Protein AF-A0A7X3ZMW8-F1 (afdb_monomer)

Foldseek 3Di:
DAWAKKWKDQFALDNTDIDHGPDPPDPDDDDDDDPPNCPVSVVQLVVCVLCVQVVHHLPCQQNTGNDPPDGMDIDIDGPDDDDDNPPDDDDADQPDDPDADDDPVVLVVLLVDDDPPVPDDQDSGSPDHRCVVNNVVSVVVSVVVVVVVD

pLDDT: mean 80.03, std 13.07, range [55.09, 97.75]

Secondary structure (DSSP, 8-state):
--EEEEEEEEETTEEEEEE----TT-S-------TTSSHHHHHHHHHHHHHHHTT---S-STTTBSSTTSPPEEEEEESSS---TTS----------S-----HHHHHHHHHH---TTTS-S-SSTTS--THHHHHHHHHHHHHHHHHH-

Sequence (150 aa):
MKIASIHLQNFKRFTDLKIQNIPEAAKLVVLLGPNGCGKSSLFDAFHYESSAYTGGKPKNPDYYEKVPGVTPHCEITFHDGMLSKKSFCLRTAYRNQPSIEINSDGLQQITQQMKPVTAERRFNSMIENDTAALRNFQRLLSNVYQELIE

Radius of gyration: 19.3 Å; Cα contacts (8 Å, |Δi|>4): 180; chains: 1; bounding box: 57×33×39 Å

Nearest PDB structures (foldseek):
  8eea-assembly1_E  TM=7.829E-01  e=1.590E-01  Escherichia coli
  8ee4-assembly1_E  TM=5.692E-01  e=2.173E-01  Escherichia coli
  7qcd-assembly1_A  TM=5.724E-01  e=3.364E-01  Saccharomyces cerevisiae S288C
  8sux-assembly1_E  TM=5.548E-01  e=2.789E-01  Escherichia coli
  5h67-assembly1_A  TM=3.248E-01  e=3.782E-02  Bacillus subtilis subsp. subtilis str. 168

Solvent-accessible surface area (backbone atoms only — not comparable to full-atom values): 9498 Å² total; per-residue (Å²): 118,47,65,27,35,38,41,32,29,30,33,43,77,33,65,74,42,79,47,68,82,44,56,91,85,62,88,77,86,85,91,82,77,65,91,87,76,32,72,68,51,56,55,48,49,57,52,51,54,45,35,51,73,68,74,40,72,66,93,56,62,72,76,40,26,48,50,85,97,45,84,54,43,76,47,77,44,47,78,42,76,74,92,46,83,80,72,66,89,84,76,52,67,83,50,61,72,89,74,84,87,85,48,75,71,53,47,59,53,47,66,77,66,69,67,58,82,90,77,54,76,80,67,93,53,74,84,50,57,42,52,51,63,59,53,52,48,55,50,53,51,38,52,53,52,50,69,74,75,108

Structure (mmCIF, N/CA/C/O backbone):
data_AF-A0A7X3ZMW8-F1
#
_entry.id   AF-A0A7X3ZMW8-F1
#
loop_
_atom_site.group_PDB
_atom_site.id
_atom_site.type_symbol
_atom_site.label_atom_id
_atom_site.label_alt_id
_atom_site.label_comp_id
_atom_site.label_asym_id
_atom_site.label_entity_id
_atom_site.label_seq_id
_atom_site.pdbx_PDB_ins_code
_atom_site.Cartn_x
_atom_site.Cartn_y
_atom_site.Cartn_z
_atom_site.occupancy
_atom_site.B_iso_or_equiv
_atom_site.auth_seq_id
_atom_site.auth_comp_id
_atom_site.auth_asym_id
_atom_site.auth_atom_id
_atom_site.pdbx_PDB_model_num
ATOM 1 N N . MET A 1 1 ? -4.125 10.471 14.865 1.00 83.44 1 MET A N 1
ATOM 2 C CA . MET A 1 1 ? -4.518 9.888 13.570 1.00 83.44 1 MET A CA 1
ATOM 3 C C . MET A 1 1 ? -4.722 8.396 13.716 1.00 83.44 1 MET A C 1
ATOM 5 O O . MET A 1 1 ? -3.763 7.627 13.685 1.00 83.44 1 MET A O 1
ATOM 9 N N . LYS A 1 2 ? -5.977 7.999 13.881 1.00 90.62 2 LYS A N 1
ATOM 10 C CA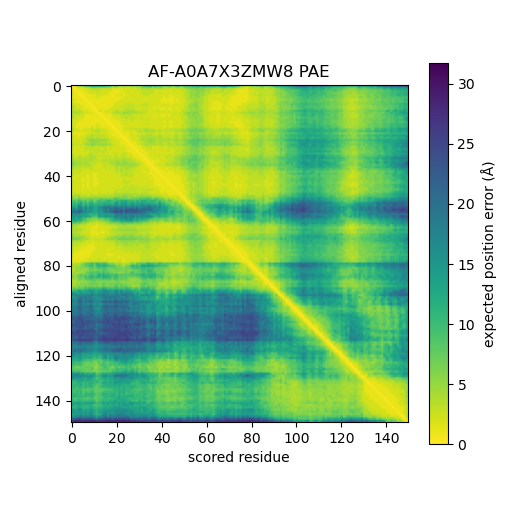 . LYS A 1 2 ? -6.436 6.611 13.915 1.00 90.62 2 LYS A CA 1
ATOM 11 C C . LYS A 1 2 ? -7.392 6.390 12.750 1.00 90.62 2 LYS A C 1
ATOM 13 O O . LYS A 1 2 ? -8.282 7.206 12.538 1.00 90.62 2 LYS A O 1
ATOM 18 N N . ILE A 1 3 ? -7.202 5.314 11.994 1.00 92.94 3 ILE A N 1
ATOM 19 C CA . ILE A 1 3 ? -8.044 4.998 10.832 1.00 92.94 3 ILE A CA 1
ATOM 20 C C . ILE A 1 3 ? -9.437 4.579 11.320 1.00 92.94 3 ILE A C 1
ATOM 22 O O . ILE A 1 3 ? -9.539 3.752 12.225 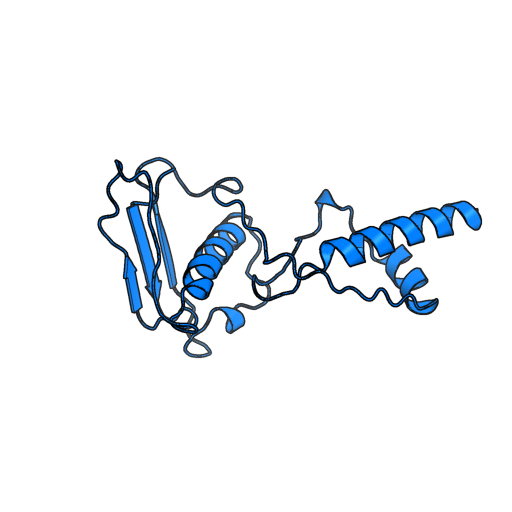1.00 92.94 3 ILE A O 1
ATOM 26 N N . ALA A 1 4 ? -10.486 5.131 10.712 1.00 95.50 4 ALA A N 1
ATOM 27 C CA . ALA A 1 4 ? -11.883 4.795 10.991 1.00 95.50 4 ALA A CA 1
ATOM 28 C C . ALA A 1 4 ? -12.461 3.845 9.930 1.00 95.50 4 ALA A C 1
ATOM 30 O O . ALA A 1 4 ? -13.090 2.835 10.265 1.00 95.50 4 ALA A O 1
ATOM 31 N N . SER A 1 5 ? -12.204 4.130 8.650 1.00 96.19 5 SER A N 1
ATOM 32 C CA . SER A 1 5 ? -12.593 3.270 7.534 1.00 96.19 5 SER A CA 1
ATOM 33 C C . SER A 1 5 ? -11.619 3.351 6.362 1.00 96.19 5 SER A C 1
ATOM 35 O O . SER A 1 5 ? -10.878 4.321 6.203 1.00 96.19 5 SER A O 1
ATOM 37 N N . ILE A 1 6 ? -11.644 2.314 5.528 1.00 96.75 6 ILE A N 1
ATOM 38 C CA . ILE A 1 6 ? -10.913 2.230 4.265 1.00 96.75 6 ILE A CA 1
ATOM 39 C C . ILE A 1 6 ? -11.881 1.725 3.196 1.00 96.75 6 ILE A C 1
ATOM 41 O O . ILE A 1 6 ? -12.543 0.702 3.398 1.00 96.75 6 ILE A O 1
ATOM 45 N N . HIS A 1 7 ? -11.934 2.408 2.057 1.00 97.69 7 HIS A N 1
ATOM 46 C CA . HIS A 1 7 ? -12.691 1.979 0.887 1.00 97.69 7 HIS A CA 1
ATOM 47 C C . HIS A 1 7 ? -11.783 1.947 -0.339 1.00 97.69 7 HIS A C 1
ATOM 49 O O . HIS A 1 7 ? -11.183 2.954 -0.701 1.00 97.69 7 HIS A O 1
ATOM 55 N N . LEU A 1 8 ? -11.655 0.773 -0.960 1.00 97.38 8 LEU A N 1
ATOM 56 C CA . LEU A 1 8 ? -10.874 0.579 -2.180 1.00 97.38 8 LEU A CA 1
ATOM 57 C C . LEU A 1 8 ? -11.776 0.041 -3.287 1.00 97.38 8 LEU A C 1
ATOM 59 O O . LEU A 1 8 ? -12.395 -1.008 -3.103 1.00 97.38 8 LEU A O 1
ATOM 63 N N . GLN A 1 9 ? -11.797 0.686 -4.452 1.00 96.75 9 GLN A N 1
ATOM 64 C CA . GLN A 1 9 ? -12.486 0.168 -5.638 1.00 96.75 9 GLN A CA 1
ATOM 65 C C . GLN A 1 9 ? -11.562 0.158 -6.842 1.00 96.75 9 GLN A C 1
ATOM 67 O O . GLN A 1 9 ? -10.738 1.053 -7.021 1.00 96.75 9 GLN A O 1
ATOM 72 N N . ASN A 1 10 ? -11.697 -0.881 -7.664 1.00 96.00 10 ASN A N 1
ATOM 73 C CA . ASN A 1 10 ? -10.804 -1.138 -8.790 1.00 96.00 10 ASN A CA 1
ATOM 74 C C . ASN A 1 10 ? -9.305 -1.087 -8.417 1.00 96.00 10 ASN A C 1
ATOM 76 O O . ASN A 1 10 ? -8.469 -0.660 -9.209 1.00 96.00 10 ASN A O 1
ATOM 80 N N . PHE A 1 11 ? -8.960 -1.522 -7.203 1.00 95.00 11 PHE A N 1
ATOM 81 C CA . PHE A 1 11 ? -7.624 -1.358 -6.637 1.00 95.00 11 PHE A CA 1
ATOM 82 C C . PHE A 1 11 ? -6.913 -2.709 -6.522 1.00 95.00 11 PHE A C 1
ATOM 84 O O . PHE A 1 11 ? -7.168 -3.501 -5.605 1.00 95.00 11 PHE A O 1
ATOM 91 N N . LYS A 1 12 ? -5.982 -2.986 -7.437 1.00 93.62 12 LYS A N 1
ATOM 92 C CA . LYS A 1 12 ? -5.171 -4.214 -7.496 1.00 93.62 12 LYS A CA 1
ATOM 93 C C . LYS A 1 12 ? -5.990 -5.507 -7.392 1.00 93.62 12 LYS A C 1
ATOM 95 O O . LYS A 1 12 ? -6.605 -5.958 -8.348 1.00 93.62 12 LYS A O 1
ATOM 100 N N . ARG A 1 13 ? -5.971 -6.174 -6.230 1.00 93.75 13 ARG A N 1
ATOM 101 C CA . ARG A 1 13 ? -6.712 -7.424 -5.990 1.00 93.75 13 ARG A CA 1
ATOM 102 C C . ARG A 1 13 ? -8.197 -7.170 -5.721 1.00 93.75 13 ARG A C 1
ATOM 104 O O . ARG A 1 13 ? -9.011 -8.069 -5.940 1.00 93.75 13 ARG A O 1
ATOM 111 N N . PHE A 1 14 ? -8.568 -5.967 -5.300 1.00 96.12 14 PHE A N 1
ATOM 112 C CA . PHE A 1 14 ? -9.903 -5.648 -4.810 1.00 96.12 14 PHE A CA 1
ATOM 113 C C . PHE A 1 14 ? -10.772 -5.027 -5.903 1.00 96.12 14 PHE A C 1
ATOM 115 O O . PHE A 1 14 ? -10.394 -4.044 -6.533 1.00 96.12 14 PHE A O 1
ATOM 122 N N . THR A 1 15 ? -11.947 -5.621 -6.130 1.00 96.50 15 THR A N 1
ATOM 123 C CA . THR A 1 15 ? -12.988 -4.994 -6.961 1.00 96.50 15 THR A CA 1
ATOM 124 C C . THR A 1 15 ? -13.697 -3.904 -6.160 1.00 96.50 15 THR A C 1
ATOM 126 O O . THR A 1 15 ? -13.777 -2.774 -6.621 1.00 96.50 15 THR A O 1
ATOM 129 N N . ASP A 1 16 ? -14.138 -4.246 -4.946 1.00 96.88 16 ASP A N 1
ATOM 130 C CA . ASP A 1 16 ? -14.702 -3.335 -3.948 1.00 96.88 16 ASP A CA 1
ATOM 131 C C . ASP A 1 16 ? -14.376 -3.903 -2.553 1.00 96.88 16 ASP A C 1
ATOM 133 O O . ASP A 1 16 ? -14.881 -4.963 -2.179 1.00 96.88 16 ASP A O 1
ATOM 137 N N . LEU A 1 17 ? -13.459 -3.269 -1.819 1.00 97.75 17 LEU A N 1
ATOM 138 C CA . LEU A 1 17 ? -13.100 -3.628 -0.446 1.00 97.75 17 LEU A CA 1
ATOM 139 C C . LEU A 1 17 ? -13.527 -2.502 0.488 1.00 97.75 17 LEU A C 1
ATOM 141 O O . LEU A 1 17 ? -13.042 -1.380 0.364 1.00 97.75 17 LEU A O 1
ATOM 145 N N . LYS A 1 18 ? -14.350 -2.835 1.481 1.00 97.62 18 LYS A N 1
ATOM 146 C CA . LYS A 1 18 ? -14.775 -1.917 2.540 1.00 97.62 18 LYS A CA 1
ATOM 147 C C . LYS A 1 18 ? -14.330 -2.461 3.889 1.00 97.62 18 LYS A C 1
ATOM 149 O O . LYS A 1 18 ? -14.766 -3.531 4.303 1.00 97.62 18 LYS A O 1
ATOM 154 N N . ILE A 1 19 ? -13.469 -1.716 4.569 1.00 96.94 19 ILE A N 1
ATOM 155 C CA . ILE A 1 19 ? -13.123 -1.936 5.972 1.00 96.94 19 ILE A CA 1
ATOM 156 C C . ILE A 1 19 ? -13.776 -0.795 6.740 1.00 96.94 19 ILE A C 1
ATOM 158 O O . ILE A 1 19 ? -13.434 0.367 6.537 1.00 96.94 19 ILE A O 1
ATOM 162 N N . GLN A 1 20 ? -14.753 -1.114 7.577 1.00 96.19 20 GLN A N 1
ATOM 163 C CA . GLN A 1 20 ? -15.591 -0.126 8.252 1.00 96.19 20 GLN A CA 1
ATOM 164 C C . GLN A 1 20 ? -15.588 -0.365 9.755 1.00 96.19 20 GLN A C 1
ATOM 166 O O . GLN A 1 20 ? -15.253 -1.456 10.218 1.00 96.19 20 GLN A O 1
ATOM 171 N N . ASN A 1 21 ? -16.014 0.654 10.498 1.00 95.31 21 ASN A N 1
ATOM 172 C CA . ASN A 1 21 ? -16.240 0.573 11.937 1.00 95.31 21 ASN A CA 1
ATOM 173 C C . ASN A 1 21 ? -14.990 0.145 12.723 1.00 95.31 21 ASN A C 1
ATOM 175 O O . ASN A 1 21 ? -15.110 -0.582 13.707 1.00 95.31 21 ASN A O 1
ATOM 179 N N . ILE A 1 22 ? -13.791 0.586 12.309 1.00 96.31 22 ILE A N 1
ATOM 180 C CA . ILE A 1 22 ? -12.584 0.404 13.125 1.00 96.31 22 ILE A CA 1
ATOM 181 C C . ILE A 1 22 ? -12.758 1.283 14.370 1.00 96.31 22 ILE A C 1
ATOM 183 O O . ILE A 1 22 ? -12.846 2.502 14.222 1.00 96.31 22 ILE A O 1
ATOM 187 N N . PRO A 1 23 ? -12.833 0.724 15.591 1.00 95.75 23 PRO A N 1
ATOM 188 C CA . PRO A 1 23 ? -13.109 1.525 16.780 1.00 95.75 23 PRO A CA 1
ATOM 189 C C . PRO A 1 23 ? -11.960 2.481 17.107 1.00 95.75 23 PRO A C 1
ATOM 191 O O . PRO A 1 23 ? -10.793 2.106 17.013 1.00 95.75 23 PRO A O 1
ATOM 194 N N . GLU A 1 24 ? -12.266 3.680 17.603 1.00 95.62 24 GLU A N 1
ATOM 195 C CA . GLU A 1 24 ? -11.230 4.642 18.008 1.00 95.62 24 GLU A CA 1
ATOM 196 C C . GLU A 1 24 ? -10.365 4.135 19.186 1.00 95.62 24 GLU A C 1
ATOM 198 O O . GLU A 1 24 ? -9.207 4.522 19.365 1.00 95.62 24 GLU A O 1
ATOM 203 N N . ALA A 1 25 ? -10.915 3.233 20.001 1.00 95.81 25 ALA A N 1
ATOM 204 C CA . ALA A 1 25 ? -10.207 2.584 21.100 1.00 95.81 25 ALA A CA 1
ATOM 205 C C . ALA A 1 25 ? -9.294 1.424 20.646 1.00 95.81 25 ALA A C 1
ATOM 207 O O . ALA A 1 25 ? -8.589 0.846 21.478 1.00 95.81 25 ALA A O 1
ATOM 208 N N . ALA A 1 26 ? -9.300 1.058 19.357 1.00 95.06 26 ALA A N 1
ATOM 209 C CA . ALA A 1 26 ? -8.507 -0.053 18.845 1.00 95.06 26 ALA A CA 1
ATOM 210 C C . ALA A 1 26 ? -7.003 0.229 18.989 1.00 95.06 26 ALA A C 1
ATOM 212 O O . ALA A 1 26 ? -6.471 1.192 18.440 1.00 95.06 26 ALA A O 1
ATOM 213 N N . LYS A 1 27 ? -6.308 -0.645 19.725 1.00 92.75 27 LYS A N 1
ATOM 214 C CA . LYS A 1 27 ? -4.849 -0.574 19.920 1.00 92.75 27 LYS A CA 1
ATOM 215 C C . LYS A 1 27 ? -4.070 -1.457 18.948 1.00 92.75 27 LYS A C 1
ATOM 217 O O . LYS A 1 27 ? -2.900 -1.198 18.692 1.00 92.75 27 LYS A O 1
ATOM 222 N N . LEU A 1 28 ? -4.710 -2.502 18.427 1.00 93.25 28 LEU A N 1
ATOM 223 C CA . LEU A 1 28 ? -4.119 -3.463 17.506 1.00 93.25 28 LEU A CA 1
ATOM 224 C C . LEU A 1 28 ? -5.166 -3.879 16.477 1.00 93.25 28 LEU A C 1
ATOM 226 O O . LEU A 1 28 ? -6.268 -4.287 16.836 1.00 93.25 28 LEU A O 1
ATOM 230 N N . VAL A 1 29 ? -4.792 -3.803 15.204 1.00 91.88 29 VAL A N 1
ATOM 231 C CA . VAL A 1 29 ? -5.574 -4.327 14.084 1.00 91.88 29 VAL A CA 1
ATOM 232 C C . VAL A 1 29 ? -4.703 -5.350 13.375 1.00 91.88 29 VAL A C 1
ATOM 234 O O . VAL A 1 29 ? -3.567 -5.052 13.007 1.00 91.88 29 VAL A O 1
ATOM 237 N N . VAL A 1 30 ? -5.223 -6.562 13.201 1.00 93.56 30 VAL A N 1
ATOM 238 C CA . VAL A 1 30 ? -4.497 -7.659 12.556 1.00 93.56 30 VAL A CA 1
ATOM 239 C C . VAL A 1 30 ? -5.178 -7.990 11.238 1.00 93.56 30 VAL A C 1
ATOM 241 O O . VAL A 1 30 ? -6.370 -8.284 11.203 1.00 93.56 30 VAL A O 1
ATOM 244 N N . LEU A 1 31 ? -4.409 -7.963 10.151 1.00 92.31 31 LEU A N 1
ATOM 245 C CA . LEU A 1 31 ? -4.873 -8.373 8.831 1.00 92.31 31 LEU A CA 1
ATOM 246 C C . LEU A 1 31 ? -4.404 -9.800 8.539 1.00 92.31 31 LEU A C 1
ATOM 248 O O . LEU A 1 31 ? -3.219 -10.037 8.299 1.00 92.31 31 LEU A O 1
ATOM 252 N N . LEU A 1 32 ? -5.341 -10.746 8.539 1.00 94.19 32 LEU A N 1
ATOM 253 C CA . LEU A 1 32 ? -5.076 -12.166 8.307 1.00 94.19 32 LEU A CA 1
ATOM 254 C C . LEU A 1 32 ? -5.603 -12.617 6.942 1.00 94.19 32 LEU A C 1
ATOM 256 O O . LEU A 1 32 ? -6.529 -12.033 6.386 1.00 94.19 32 LEU A O 1
ATOM 260 N N . GLY A 1 33 ? -4.998 -13.670 6.394 1.00 93.50 33 GLY A N 1
ATOM 261 C CA . GLY A 1 33 ? -5.459 -14.311 5.163 1.00 93.50 33 GLY A CA 1
ATOM 262 C C . GLY A 1 33 ? -4.347 -15.050 4.413 1.00 93.50 33 GLY A C 1
ATOM 263 O O . GLY A 1 33 ? -3.164 -14.823 4.692 1.00 93.50 33 GLY A O 1
ATOM 264 N N . PRO A 1 34 ? -4.694 -15.906 3.438 1.00 95.38 34 PRO A N 1
ATOM 265 C CA . PRO A 1 34 ? -3.729 -16.681 2.659 1.00 95.38 34 PRO A CA 1
ATOM 266 C C . PRO A 1 34 ? -2.842 -15.798 1.769 1.00 95.38 34 PRO A C 1
ATOM 268 O O . PRO A 1 34 ? -3.097 -14.608 1.550 1.00 95.38 34 PRO A O 1
ATOM 271 N N . ASN A 1 35 ? -1.749 -16.360 1.257 1.00 89.69 35 ASN A N 1
ATOM 272 C CA . ASN A 1 35 ? -0.881 -15.642 0.325 1.00 89.69 35 ASN A CA 1
ATOM 273 C C . ASN A 1 35 ? -1.651 -15.254 -0.945 1.00 89.69 35 ASN A C 1
ATOM 275 O O . ASN A 1 35 ? -2.463 -16.017 -1.453 1.00 89.69 35 ASN A O 1
ATOM 279 N N . GLY A 1 36 ? -1.424 -14.031 -1.429 1.00 87.50 36 GLY A N 1
ATOM 280 C CA . GLY A 1 36 ? -2.092 -13.513 -2.625 1.00 87.50 36 GLY A CA 1
ATOM 281 C C . GLY A 1 36 ? -3.482 -12.900 -2.413 1.00 87.50 36 GLY A C 1
ATOM 282 O O . GLY A 1 36 ? -3.972 -12.263 -3.341 1.00 87.50 36 GLY A O 1
ATOM 283 N N . CYS A 1 37 ? -4.077 -12.968 -1.212 1.00 91.50 37 CYS A N 1
ATOM 284 C CA . CYS A 1 37 ? -5.424 -12.426 -0.949 1.00 91.50 37 CYS A CA 1
ATOM 285 C C . CYS A 1 37 ? -5.527 -10.885 -0.916 1.00 91.50 37 CYS A C 1
ATOM 287 O O . CYS A 1 37 ? -6.590 -10.347 -0.636 1.00 91.50 37 CYS A O 1
ATOM 289 N N . GLY A 1 38 ? -4.432 -10.166 -1.185 1.00 91.31 38 GLY A N 1
ATOM 290 C CA . GLY A 1 38 ? -4.430 -8.701 -1.250 1.00 91.31 38 GLY A CA 1
ATOM 291 C C . GLY A 1 38 ? -3.963 -7.984 0.018 1.00 91.31 38 GLY A C 1
ATOM 292 O O . GLY A 1 38 ? -4.049 -6.765 0.069 1.00 91.31 38 GLY A O 1
ATOM 293 N N . LYS A 1 39 ? -3.399 -8.686 1.015 1.00 92.56 39 LYS A N 1
ATOM 294 C CA . LYS A 1 39 ? -2.839 -8.035 2.222 1.00 92.56 39 LYS A CA 1
ATOM 295 C C . LYS A 1 39 ? -1.862 -6.911 1.873 1.00 92.56 39 LYS A C 1
ATOM 297 O O . LYS A 1 39 ? -2.045 -5.785 2.307 1.00 92.56 39 LYS A O 1
ATOM 302 N N . SER A 1 40 ? -0.875 -7.200 1.023 1.00 89.44 40 SER A N 1
ATOM 303 C CA . SER A 1 40 ? 0.078 -6.200 0.520 1.00 89.44 40 SER A CA 1
ATOM 304 C C . SER A 1 40 ? -0.603 -5.089 -0.283 1.00 89.44 40 SER A C 1
ATOM 306 O O . SER A 1 40 ? -0.203 -3.939 -0.168 1.00 89.44 40 SER A O 1
ATOM 308 N N . SER A 1 41 ? -1.677 -5.404 -1.019 1.00 92.12 41 SER A N 1
ATOM 309 C CA . SER A 1 41 ? -2.455 -4.412 -1.769 1.00 92.12 41 SER A CA 1
ATOM 310 C C . SER A 1 41 ? -3.129 -3.380 -0.863 1.00 92.12 41 SER A C 1
ATOM 312 O O . SER A 1 41 ? -3.250 -2.232 -1.268 1.00 92.12 41 SER A O 1
ATOM 314 N N . LEU A 1 42 ? -3.514 -3.744 0.367 1.00 93.12 42 LEU A N 1
ATOM 315 C CA . LEU A 1 42 ? -4.002 -2.768 1.347 1.00 93.12 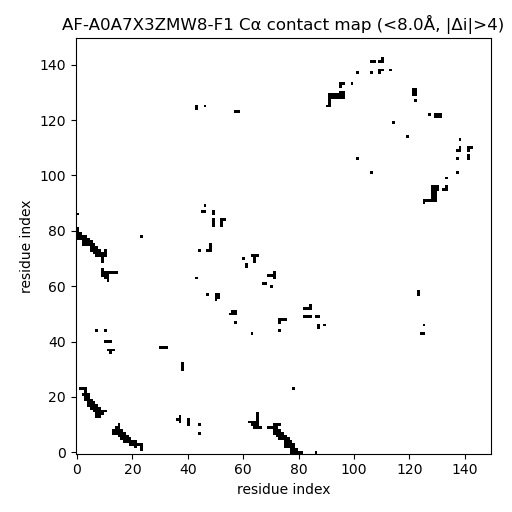42 LEU A CA 1
ATOM 316 C C . LEU A 1 42 ? -2.897 -1.780 1.754 1.00 93.12 42 LEU A C 1
ATOM 318 O O . LEU A 1 42 ? -3.146 -0.587 1.864 1.00 93.12 42 LEU A O 1
ATOM 322 N N . PHE A 1 43 ? -1.660 -2.250 1.930 1.00 89.75 43 PHE A N 1
ATOM 323 C CA . PHE A 1 43 ? -0.534 -1.361 2.233 1.00 89.75 43 PHE A CA 1
ATOM 324 C C . PHE A 1 43 ? -0.174 -0.455 1.048 1.00 89.75 43 PHE A C 1
ATOM 326 O O . PHE A 1 43 ? 0.155 0.714 1.252 1.00 89.75 43 PHE A O 1
ATOM 333 N N . ASP A 1 44 ? -0.299 -0.953 -0.186 1.00 89.19 44 ASP A N 1
ATOM 334 C CA . ASP A 1 44 ? -0.142 -0.122 -1.385 1.00 89.19 44 ASP A CA 1
ATOM 335 C C . ASP A 1 44 ? -1.168 1.024 -1.434 1.00 89.19 44 ASP A C 1
ATOM 337 O O . ASP A 1 44 ? -0.850 2.086 -1.961 1.00 89.19 44 ASP A O 1
ATOM 341 N N . ALA A 1 45 ? -2.365 0.850 -0.862 1.00 91.25 45 ALA A N 1
ATOM 342 C CA . ALA A 1 45 ? -3.364 1.915 -0.761 1.00 91.25 45 ALA A CA 1
ATOM 343 C C . ALA A 1 45 ? -2.896 3.066 0.147 1.00 91.25 45 ALA A C 1
ATOM 345 O O . ALA A 1 45 ? -3.030 4.236 -0.209 1.00 91.25 45 ALA A O 1
ATOM 346 N N . PHE A 1 46 ? -2.234 2.754 1.267 1.00 89.19 46 PHE A N 1
ATOM 347 C CA . PHE A 1 46 ? -1.611 3.773 2.125 1.00 89.19 46 PHE A CA 1
ATOM 348 C C . PHE A 1 46 ? -0.519 4.553 1.387 1.00 89.19 46 PHE A C 1
ATOM 350 O O . PHE A 1 46 ? -0.400 5.771 1.540 1.00 89.19 46 PHE A O 1
ATOM 357 N N . HIS A 1 47 ? 0.270 3.859 0.562 1.00 85.19 47 HIS A N 1
ATOM 358 C CA . HIS A 1 47 ? 1.285 4.496 -0.272 1.00 85.19 47 HIS A CA 1
ATOM 359 C C . HIS A 1 47 ? 0.666 5.391 -1.353 1.00 85.19 47 HIS A C 1
ATOM 361 O O . HIS A 1 47 ? 1.163 6.495 -1.594 1.00 85.19 47 HIS A O 1
ATOM 367 N N . TYR A 1 48 ? -0.406 4.915 -1.989 1.00 86.50 48 TYR A N 1
ATOM 368 C CA . TYR A 1 48 ? -1.146 5.627 -3.026 1.00 86.50 48 TYR A CA 1
ATOM 369 C C . TYR A 1 48 ? -1.693 6.963 -2.503 1.00 86.50 48 TYR A C 1
ATOM 371 O O . TYR A 1 48 ? -1.348 8.014 -3.049 1.00 86.50 48 TYR A O 1
ATOM 379 N N . GLU A 1 49 ? -2.415 6.940 -1.380 1.00 85.31 49 GLU A N 1
ATOM 380 C CA . GLU A 1 49 ? -2.973 8.141 -0.739 1.00 85.31 49 GLU A CA 1
ATOM 381 C C . GLU A 1 49 ? -1.886 9.116 -0.267 1.00 85.31 49 GLU A C 1
ATOM 383 O O . GLU A 1 49 ? -1.944 10.320 -0.526 1.00 85.31 49 GLU A O 1
ATOM 388 N N . SER A 1 50 ? -0.826 8.607 0.370 1.00 80.12 50 SER A N 1
ATOM 389 C CA . SER A 1 50 ? 0.298 9.448 0.807 1.00 80.12 50 SER A CA 1
ATOM 390 C C . SER A 1 50 ? 1.009 10.128 -0.373 1.00 80.12 50 SER A C 1
ATOM 392 O O . SER A 1 50 ? 1.382 11.305 -0.306 1.00 80.12 50 SER A O 1
ATOM 394 N N . SER A 1 51 ? 1.178 9.405 -1.482 1.00 74.12 51 SER A N 1
ATOM 395 C CA . SER A 1 51 ? 1.807 9.932 -2.696 1.00 74.12 51 SER A CA 1
ATOM 396 C C . SER A 1 51 ? 0.959 11.020 -3.346 1.00 74.12 51 SER A C 1
ATOM 398 O O . SER A 1 51 ? 1.509 12.069 -3.694 1.00 74.12 51 SER A O 1
ATOM 400 N N . ALA A 1 52 ? -0.357 10.808 -3.443 1.00 70.25 52 ALA A N 1
ATOM 401 C CA . ALA A 1 52 ? -1.304 11.799 -3.946 1.00 70.25 52 ALA A CA 1
ATOM 402 C C . ALA A 1 52 ? -1.272 13.088 -3.104 1.00 70.25 52 ALA A C 1
ATOM 404 O O . ALA A 1 52 ? -1.158 14.182 -3.660 1.00 70.25 52 ALA A O 1
ATOM 405 N N . TYR A 1 53 ? -1.237 12.964 -1.772 1.00 65.00 53 TYR A N 1
ATOM 406 C CA . TYR A 1 53 ? -1.179 14.111 -0.857 1.00 65.00 53 TYR A CA 1
ATOM 407 C C . TYR A 1 53 ? 0.127 14.918 -0.953 1.00 65.00 53 TYR A C 1
ATOM 409 O O . TYR A 1 53 ? 0.152 16.125 -0.727 1.00 65.00 53 TYR A O 1
ATOM 417 N N . THR A 1 54 ? 1.243 14.279 -1.316 1.00 60.12 54 THR A N 1
ATOM 418 C CA . THR A 1 54 ? 2.535 14.970 -1.512 1.00 60.12 54 THR A CA 1
ATOM 419 C C . THR A 1 54 ? 2.671 15.654 -2.877 1.00 60.12 54 THR A C 1
ATOM 421 O O . THR A 1 54 ? 3.765 16.095 -3.228 1.00 60.12 54 THR A O 1
ATOM 424 N N . GLY A 1 55 ? 1.581 15.744 -3.650 1.00 55.09 55 GLY A N 1
ATOM 425 C CA . GLY A 1 55 ? 1.535 16.423 -4.94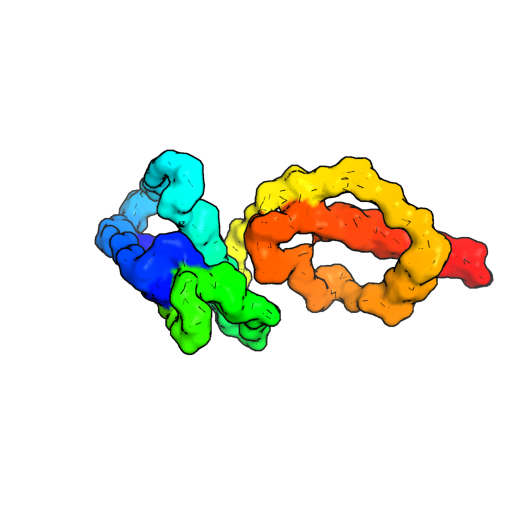8 1.00 55.09 55 GLY A CA 1
ATOM 426 C C . GLY A 1 55 ? 2.222 15.665 -6.084 1.00 55.09 55 GLY A C 1
ATOM 427 O O . GLY A 1 55 ? 2.331 16.179 -7.194 1.00 55.09 55 GLY A O 1
ATOM 428 N N . GLY A 1 56 ? 2.689 14.440 -5.841 1.00 58.78 56 GLY A N 1
ATOM 429 C CA . GLY A 1 56 ? 3.268 13.615 -6.891 1.00 58.78 56 GLY A CA 1
ATOM 430 C C . GLY A 1 56 ? 2.293 12.525 -7.293 1.00 58.78 56 GLY A C 1
ATOM 431 O O . GLY A 1 56 ? 2.109 11.573 -6.532 1.00 58.78 56 GLY A O 1
ATOM 432 N N . LYS A 1 57 ? 1.746 12.619 -8.511 1.00 57.09 57 LYS A N 1
ATOM 433 C CA . LYS A 1 57 ? 0.984 11.520 -9.117 1.00 57.09 57 LYS A CA 1
ATOM 434 C C . LYS A 1 57 ? 1.784 10.211 -8.986 1.00 57.09 57 LYS A C 1
ATOM 436 O O . LYS A 1 57 ? 3.021 10.237 -9.096 1.00 57.09 57 LYS A O 1
ATOM 441 N N . PRO A 1 58 ? 1.135 9.070 -8.705 1.00 63.53 58 PRO A N 1
ATOM 442 C CA . PRO A 1 58 ? 1.804 7.787 -8.847 1.00 63.53 58 PRO A CA 1
ATOM 443 C C . PRO A 1 58 ? 2.383 7.719 -10.262 1.00 63.53 58 PRO A C 1
ATOM 445 O O . PRO A 1 58 ? 1.672 7.948 -11.234 1.00 63.53 58 PRO A O 1
ATOM 448 N N . LYS A 1 59 ? 3.694 7.469 -10.381 1.00 63.69 59 LYS A N 1
ATOM 449 C CA . LYS A 1 59 ? 4.375 7.454 -11.689 1.00 63.69 59 LYS A CA 1
ATOM 450 C C . LYS A 1 59 ? 3.832 6.369 -12.622 1.00 63.69 59 LYS A C 1
ATOM 452 O O . LYS A 1 59 ? 4.065 6.438 -13.819 1.00 63.69 59 LYS A O 1
ATOM 457 N N . ASN A 1 60 ? 3.149 5.379 -12.057 1.00 74.12 60 ASN A N 1
ATOM 458 C CA . ASN A 1 60 ? 2.538 4.278 -12.770 1.00 74.12 60 ASN A CA 1
ATOM 459 C C . ASN A 1 60 ? 1.111 4.074 -12.221 1.00 74.12 60 ASN A C 1
ATOM 461 O O . ASN A 1 60 ? 0.963 3.402 -11.197 1.00 74.12 60 ASN A O 1
ATOM 465 N N . PRO A 1 61 ? 0.088 4.739 -12.790 1.00 73.56 61 PRO A N 1
ATOM 466 C CA . PRO A 1 61 ? -1.298 4.579 -12.348 1.00 73.56 61 PRO A CA 1
ATOM 467 C C . PRO A 1 61 ? -1.795 3.144 -12.576 1.00 73.56 61 PRO A C 1
ATOM 469 O O . PRO A 1 61 ? -2.379 2.563 -11.662 1.00 73.56 61 PRO A O 1
ATOM 472 N N . ASP A 1 62 ? -1.413 2.534 -13.700 1.00 85.94 62 ASP A N 1
ATOM 473 C CA . ASP A 1 62 ? -1.769 1.170 -14.108 1.00 85.94 62 ASP A CA 1
ATOM 474 C C . ASP A 1 62 ? -1.356 0.115 -13.064 1.00 85.94 62 ASP A C 1
ATOM 476 O O . ASP A 1 62 ? -2.010 -0.912 -12.904 1.00 85.94 62 ASP A O 1
ATOM 480 N N . TYR A 1 63 ? -0.296 0.375 -12.286 1.00 86.94 63 TYR A N 1
ATOM 481 C CA . TYR A 1 63 ? 0.147 -0.506 -11.195 1.00 86.94 63 TYR A CA 1
ATOM 482 C C . TYR A 1 63 ? -0.913 -0.702 -10.096 1.00 86.94 63 TYR A C 1
ATOM 484 O O . TYR A 1 63 ? -0.896 -1.712 -9.381 1.00 86.94 63 TYR A O 1
ATOM 492 N N . TYR A 1 64 ? -1.800 0.276 -9.913 1.00 90.12 64 TYR A N 1
ATOM 493 C CA . TYR A 1 64 ? -2.848 0.242 -8.896 1.00 90.12 64 TYR A CA 1
ATOM 494 C C . TYR A 1 64 ? -4.188 -0.249 -9.451 1.00 90.12 64 TYR A C 1
ATOM 496 O O . TYR A 1 64 ? -5.051 -0.638 -8.666 1.00 90.12 64 TYR A O 1
ATOM 504 N N . GLU A 1 65 ? -4.355 -0.281 -10.770 1.00 92.12 65 GLU A N 1
ATOM 505 C CA . GLU A 1 65 ? -5.599 -0.663 -11.430 1.00 92.12 65 GLU A CA 1
ATOM 506 C C . GLU A 1 65 ? -5.832 -2.175 -11.366 1.00 92.12 65 GLU A C 1
ATOM 508 O O . GLU A 1 65 ? -4.922 -2.987 -11.549 1.00 92.12 65 GLU A O 1
ATOM 513 N N . LYS A 1 66 ? -7.079 -2.571 -11.094 1.00 92.75 66 LYS A N 1
ATOM 514 C CA . LYS A 1 66 ? -7.515 -3.963 -11.265 1.00 92.75 66 LYS A CA 1
ATOM 515 C C . LYS A 1 66 ? -8.004 -4.213 -12.688 1.00 92.75 66 LYS A C 1
ATOM 517 O O . LYS A 1 66 ? -7.577 -5.165 -13.336 1.00 92.75 66 LYS A O 1
ATOM 522 N N . VAL A 1 67 ? -8.932 -3.375 -13.137 1.00 93.38 67 VAL A N 1
ATOM 523 C CA . VAL A 1 67 ? -9.413 -3.294 -14.514 1.00 93.38 67 VAL A CA 1
ATOM 524 C C . VAL A 1 67 ? -8.665 -2.143 -15.185 1.00 93.38 67 VAL A C 1
ATOM 526 O O . VAL A 1 67 ? -8.802 -1.012 -14.709 1.00 93.38 67 VAL A O 1
ATOM 529 N N . PRO A 1 68 ? -7.892 -2.416 -16.251 1.00 91.62 68 PRO A N 1
ATOM 530 C CA . PRO A 1 68 ? -7.151 -1.389 -16.972 1.00 91.62 68 PRO A CA 1
ATOM 531 C C . PRO A 1 68 ? -8.062 -0.281 -17.505 1.00 91.62 68 PRO A C 1
ATOM 533 O O . PRO A 1 68 ? -9.143 -0.561 -18.031 1.00 91.62 68 PRO A O 1
ATOM 536 N N . GLY A 1 69 ? -7.614 0.967 -17.398 1.00 89.12 69 GLY A N 1
ATOM 537 C CA . GLY A 1 69 ? -8.324 2.141 -17.910 1.00 89.12 69 GLY A CA 1
ATOM 538 C C . GLY A 1 69 ? -9.456 2.643 -17.010 1.00 89.12 69 GLY A C 1
ATOM 539 O O . GLY A 1 69 ? -10.119 3.622 -17.352 1.00 89.12 69 GLY A O 1
ATOM 540 N N . VAL A 1 70 ? -9.677 2.010 -15.855 1.00 89.62 70 VAL A N 1
ATOM 541 C CA . VAL A 1 70 ? -10.608 2.492 -14.830 1.00 89.62 70 VAL A CA 1
ATOM 542 C C . VAL A 1 70 ? -9.792 3.054 -13.671 1.00 89.62 70 VAL A C 1
ATOM 544 O O . VAL A 1 70 ? -9.009 2.343 -13.049 1.00 89.62 70 VAL A O 1
ATOM 547 N N . THR A 1 71 ? -9.984 4.331 -13.340 1.00 88.75 71 THR A N 1
ATOM 548 C CA . THR A 1 71 ? -9.225 4.969 -12.256 1.00 88.75 71 THR A CA 1
ATOM 549 C C . THR A 1 71 ? -9.490 4.261 -10.920 1.00 88.75 71 THR A C 1
ATOM 551 O O . THR A 1 71 ? -10.653 4.076 -10.551 1.00 88.75 71 THR A O 1
ATOM 554 N N . PRO A 1 72 ? -8.443 3.863 -10.177 1.00 92.00 72 PRO A N 1
ATOM 555 C CA . PRO A 1 72 ? -8.614 3.214 -8.890 1.00 92.00 72 PRO A CA 1
ATOM 556 C C . PRO A 1 72 ? -9.103 4.237 -7.861 1.00 92.00 72 PRO A C 1
ATOM 558 O O . PRO A 1 72 ? -8.562 5.340 -7.747 1.00 92.00 72 PRO A O 1
ATOM 561 N N . HIS A 1 73 ? -10.119 3.858 -7.094 1.00 92.06 73 HIS A N 1
ATOM 562 C CA . HIS A 1 73 ? -10.613 4.652 -5.979 1.00 92.06 73 HIS A CA 1
ATOM 563 C C . HIS A 1 73 ? -9.993 4.148 -4.679 1.00 92.06 73 HIS A C 1
ATOM 565 O O . HIS A 1 73 ? -9.975 2.944 -4.408 1.00 92.06 73 HIS A O 1
ATOM 571 N N . CYS A 1 74 ? -9.489 5.080 -3.881 1.00 93.00 74 CYS A N 1
ATOM 572 C CA . CYS A 1 74 ? -8.948 4.823 -2.562 1.00 93.00 74 CYS A CA 1
ATOM 573 C C . CYS A 1 74 ? -9.405 5.947 -1.641 1.00 93.00 74 CYS A C 1
ATOM 575 O O . CYS A 1 74 ? -9.151 7.114 -1.916 1.00 93.00 74 CYS A O 1
ATOM 577 N N . GLU A 1 75 ? -10.070 5.592 -0.552 1.00 92.75 75 GLU A N 1
ATOM 578 C CA . GLU A 1 75 ? -10.496 6.533 0.471 1.00 92.75 75 GLU A CA 1
ATOM 579 C C . GLU A 1 75 ? -10.124 5.977 1.842 1.00 92.75 75 GLU A C 1
ATOM 581 O O . GLU A 1 75 ? -10.390 4.814 2.163 1.00 92.75 75 GLU A O 1
ATOM 586 N N . ILE A 1 76 ? -9.489 6.816 2.656 1.00 92.94 76 ILE A N 1
ATOM 587 C CA . ILE A 1 76 ? -9.112 6.486 4.027 1.00 92.94 76 ILE A CA 1
ATOM 588 C C . ILE A 1 76 ? -9.612 7.601 4.926 1.00 92.94 76 ILE A C 1
ATOM 590 O O . ILE A 1 76 ? -9.164 8.744 4.826 1.00 92.94 76 ILE A O 1
ATOM 594 N N . THR A 1 77 ? -10.509 7.251 5.839 1.00 93.69 77 THR A N 1
ATOM 595 C CA . THR A 1 77 ? -11.031 8.183 6.834 1.00 93.69 77 THR A CA 1
ATOM 596 C C . THR A 1 77 ? -10.345 7.948 8.173 1.00 93.69 77 THR A C 1
ATOM 598 O O . THR A 1 77 ? -9.929 6.832 8.508 1.00 93.69 77 THR A O 1
ATOM 601 N N . PHE A 1 78 ? -10.218 9.013 8.955 1.00 93.00 78 PHE A N 1
ATOM 602 C CA . PHE A 1 78 ? -9.600 8.984 10.273 1.00 93.00 78 PHE A CA 1
ATOM 603 C C . PHE A 1 78 ? -10.590 9.512 11.307 1.00 93.00 78 PHE A C 1
ATOM 605 O O . PHE A 1 78 ? -11.39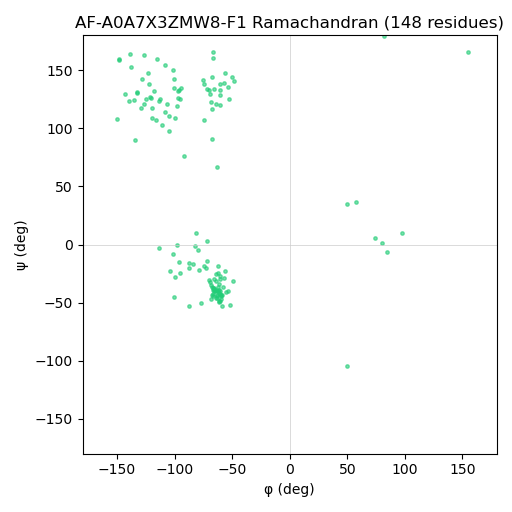4 10.388 10.999 1.00 93.00 78 PHE A O 1
ATOM 612 N N . HIS A 1 79 ? -10.520 8.995 12.533 1.00 92.88 79 HIS A N 1
ATOM 613 C CA . HIS A 1 79 ? -11.291 9.531 13.662 1.00 92.88 79 HIS A CA 1
ATOM 614 C C . HIS A 1 79 ? -10.824 10.934 14.047 1.00 92.88 79 HIS A C 1
ATOM 616 O O . HIS A 1 79 ? -11.624 11.792 14.402 1.00 92.88 79 HIS A O 1
ATOM 622 N N . ASP A 1 80 ? -9.513 11.161 13.972 1.00 88.44 80 ASP A N 1
ATOM 623 C CA . ASP A 1 80 ? -8.861 12.396 14.374 1.00 88.44 80 ASP A CA 1
ATOM 624 C C . ASP A 1 80 ? -7.830 12.856 13.329 1.00 88.44 80 ASP A C 1
ATOM 626 O O . ASP A 1 80 ? -6.876 12.147 12.987 1.00 88.44 80 ASP A O 1
ATOM 630 N N . GLY A 1 81 ? -7.997 14.093 12.860 1.00 82.94 81 GLY A N 1
ATOM 631 C CA . GLY A 1 81 ? -7.091 14.748 11.918 1.00 82.94 81 GLY A CA 1
ATOM 632 C C . GLY A 1 81 ? -7.312 14.375 10.449 1.00 82.94 81 GLY A C 1
ATOM 633 O O . GLY A 1 81 ? -8.181 13.586 10.096 1.00 82.94 81 GLY A O 1
ATOM 634 N N . MET A 1 82 ? -6.502 14.980 9.579 1.00 81.06 82 MET A N 1
ATOM 635 C CA . MET A 1 82 ? -6.512 14.749 8.131 1.00 81.06 82 MET A CA 1
ATOM 636 C C . MET A 1 82 ? -5.199 14.111 7.683 1.00 81.06 82 MET A C 1
ATOM 638 O O . MET A 1 82 ? -4.180 14.205 8.374 1.00 81.06 82 MET A O 1
ATOM 642 N N . LEU A 1 83 ? -5.219 13.469 6.514 1.00 82.00 83 LEU A N 1
ATOM 643 C CA . LEU A 1 83 ? -4.022 12.907 5.903 1.00 82.00 83 LEU A CA 1
ATOM 644 C C . LEU A 1 83 ? -2.925 13.972 5.774 1.00 82.00 83 LEU A C 1
ATOM 646 O O . LEU A 1 83 ? -3.173 15.108 5.393 1.00 82.00 83 LEU A O 1
ATOM 650 N N . SER A 1 84 ? -1.697 13.603 6.116 1.00 78.00 84 SER A N 1
ATOM 651 C CA . SER A 1 84 ? -0.520 14.457 6.034 1.00 78.00 84 SER A CA 1
ATOM 652 C C . SER A 1 84 ? 0.665 13.658 5.497 1.00 78.00 84 SER A C 1
ATOM 654 O O . SER A 1 84 ? 0.698 12.427 5.562 1.00 78.00 84 SER A O 1
ATOM 656 N N . LYS A 1 85 ? 1.717 14.353 5.052 1.00 69.50 85 LYS A N 1
ATOM 657 C CA . LYS A 1 85 ? 2.975 13.718 4.617 1.00 69.50 85 LYS A CA 1
ATOM 658 C C . LYS A 1 85 ? 3.608 12.817 5.692 1.00 69.50 85 LYS A C 1
ATOM 660 O O . LYS A 1 85 ? 4.390 11.935 5.358 1.00 69.50 85 LYS A O 1
ATOM 665 N N . LYS A 1 86 ? 3.294 13.040 6.973 1.00 72.94 86 LYS A N 1
ATOM 666 C CA . LYS A 1 86 ? 3.834 12.279 8.111 1.00 72.94 86 LYS A CA 1
ATOM 667 C C . LYS A 1 86 ? 2.890 11.176 8.607 1.00 72.94 86 LYS A C 1
ATOM 669 O O . LYS A 1 86 ? 3.244 10.478 9.550 1.00 72.94 86 LYS A O 1
ATOM 674 N N . SER A 1 87 ? 1.713 11.014 7.998 1.00 78.75 87 SER A N 1
ATOM 675 C CA . SER A 1 87 ? 0.691 10.069 8.468 1.00 78.75 87 SER A CA 1
ATOM 676 C C . SER A 1 87 ? 1.082 8.608 8.264 1.00 78.75 87 SER A C 1
ATOM 678 O O . SER A 1 87 ? 0.709 7.763 9.070 1.00 78.75 87 SER A O 1
ATOM 680 N N . PHE A 1 88 ? 1.865 8.312 7.224 1.00 79.81 88 PHE A N 1
ATOM 681 C CA . PHE A 1 88 ? 2.332 6.962 6.933 1.00 79.81 88 PHE A CA 1
ATOM 682 C C . PHE A 1 88 ? 3.857 6.916 6.841 1.00 79.81 88 PHE A C 1
ATOM 684 O O . PHE A 1 88 ? 4.474 7.628 6.051 1.00 79.81 88 PHE A O 1
ATOM 691 N N . CYS A 1 89 ? 4.466 6.035 7.635 1.00 76.50 89 CYS A N 1
ATOM 692 C CA . CYS A 1 89 ? 5.864 5.644 7.497 1.00 76.50 89 CYS A CA 1
ATOM 693 C C . CYS A 1 89 ? 5.896 4.242 6.888 1.00 76.50 89 CYS A C 1
ATOM 695 O O . CYS A 1 89 ? 5.703 3.249 7.586 1.00 76.50 89 CYS A O 1
ATOM 697 N N . LEU A 1 90 ? 6.088 4.168 5.572 1.00 74.00 90 LEU A N 1
ATOM 698 C CA . LEU A 1 90 ? 6.139 2.903 4.847 1.00 74.00 90 LEU A CA 1
ATOM 699 C C . LEU A 1 90 ? 7.590 2.530 4.564 1.00 74.00 90 LEU A C 1
ATOM 701 O O . LEU A 1 90 ? 8.387 3.361 4.121 1.00 74.00 90 LEU A O 1
ATOM 705 N N . ARG A 1 91 ? 7.923 1.263 4.804 1.00 67.50 91 ARG A N 1
ATOM 706 C CA . ARG A 1 91 ? 9.186 0.659 4.380 1.00 67.50 91 ARG A CA 1
ATOM 707 C C . ARG A 1 91 ? 8.875 -0.541 3.506 1.00 67.50 91 ARG A C 1
ATOM 709 O O . ARG A 1 91 ? 7.948 -1.295 3.800 1.00 67.50 91 ARG A O 1
ATOM 716 N N . THR A 1 92 ? 9.622 -0.688 2.422 1.00 66.81 92 THR A N 1
ATOM 717 C CA . THR A 1 92 ? 9.591 -1.917 1.635 1.00 66.81 92 THR A CA 1
ATOM 718 C C . THR A 1 92 ? 10.166 -3.054 2.477 1.00 66.81 92 THR A C 1
ATOM 720 O O . THR A 1 92 ? 10.855 -2.832 3.479 1.00 66.81 92 THR A O 1
ATOM 723 N N . ALA A 1 93 ? 9.871 -4.297 2.101 1.00 62.53 93 ALA A N 1
ATOM 724 C CA . ALA A 1 93 ? 10.622 -5.411 2.654 1.00 62.53 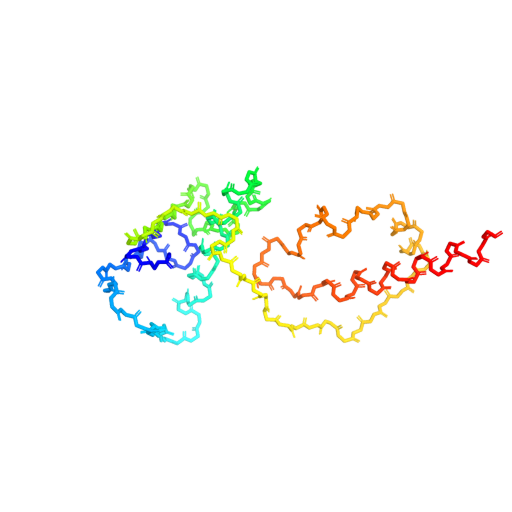93 ALA A CA 1
ATOM 725 C C . ALA A 1 93 ? 12.089 -5.200 2.252 1.00 62.53 93 ALA A C 1
ATOM 727 O O . ALA A 1 93 ? 12.366 -5.117 1.058 1.00 62.53 93 ALA A O 1
ATOM 728 N N . TYR A 1 94 ? 12.995 -5.081 3.227 1.00 59.28 94 TYR A N 1
ATOM 729 C CA . TYR A 1 94 ? 14.443 -4.919 3.044 1.00 59.28 94 TYR A CA 1
ATOM 730 C C . TYR A 1 94 ? 15.069 -6.141 2.354 1.00 59.28 94 TYR A C 1
ATOM 732 O O . TYR A 1 94 ? 15.831 -6.907 2.938 1.00 59.28 94 TYR A O 1
ATOM 740 N N . ARG A 1 95 ? 14.710 -6.360 1.094 1.00 64.00 95 ARG A N 1
ATOM 741 C CA . ARG A 1 95 ? 15.333 -7.314 0.190 1.00 64.00 95 ARG A CA 1
ATOM 742 C C . ARG A 1 95 ? 16.411 -6.547 -0.545 1.00 64.00 95 ARG A C 1
ATOM 744 O O . ARG A 1 95 ? 16.221 -6.105 -1.675 1.00 64.00 95 ARG A O 1
ATOM 751 N N . ASN A 1 96 ? 17.507 -6.308 0.161 1.00 64.81 96 ASN A N 1
ATOM 752 C CA . ASN A 1 96 ? 18.674 -5.701 -0.450 1.00 64.81 96 ASN A CA 1
ATOM 753 C C . ASN A 1 96 ? 19.221 -6.688 -1.477 1.00 64.81 96 ASN A C 1
ATOM 755 O O . ASN A 1 96 ? 19.339 -7.884 -1.199 1.00 64.81 96 ASN A O 1
ATOM 759 N N . GLN A 1 97 ? 19.543 -6.188 -2.663 1.00 63.41 97 GLN A N 1
ATOM 760 C CA . GLN A 1 97 ? 20.277 -6.984 -3.629 1.00 63.41 97 GLN A CA 1
ATOM 761 C C . GLN A 1 97 ? 21.700 -7.187 -3.082 1.00 63.41 97 GLN A C 1
ATOM 763 O O . GLN A 1 97 ? 22.354 -6.196 -2.756 1.00 63.41 97 GLN A O 1
ATOM 768 N N . PRO A 1 98 ? 22.170 -8.436 -2.909 1.00 63.53 98 PRO A N 1
ATOM 769 C CA . PRO A 1 98 ? 23.482 -8.697 -2.320 1.00 63.53 98 PRO A CA 1
ATOM 770 C C . PRO A 1 98 ? 24.631 -8.388 -3.287 1.00 63.53 98 PRO A C 1
ATOM 772 O O . PRO A 1 98 ? 25.765 -8.234 -2.846 1.00 63.53 98 PRO A O 1
ATOM 775 N N . SER A 1 99 ? 24.353 -8.304 -4.591 1.00 68.50 99 SER A N 1
ATOM 776 C CA . SER A 1 99 ? 25.344 -7.981 -5.611 1.00 68.50 99 SER A CA 1
ATOM 777 C C . SER A 1 99 ? 25.323 -6.496 -5.960 1.00 68.50 99 SER A C 1
ATOM 779 O O . SER A 1 99 ? 24.272 -5.898 -6.197 1.00 68.50 99 SER A O 1
ATOM 781 N N . ILE A 1 100 ? 26.518 -5.915 -6.000 1.00 67.75 100 ILE A N 1
ATOM 782 C CA . ILE A 1 100 ? 26.772 -4.554 -6.457 1.00 67.75 100 ILE A CA 1
ATOM 783 C C . ILE A 1 100 ? 27.644 -4.688 -7.701 1.00 67.75 100 ILE A C 1
ATOM 785 O O . ILE A 1 100 ? 28.815 -5.040 -7.601 1.00 67.75 100 ILE A O 1
ATOM 789 N N . GLU A 1 101 ? 27.063 -4.437 -8.870 1.00 70.19 101 GLU A N 1
ATOM 790 C CA . GLU A 1 101 ? 27.805 -4.381 -10.128 1.00 70.19 101 GLU A CA 1
ATOM 791 C C . GLU A 1 101 ? 28.161 -2.925 -10.426 1.00 70.19 101 GLU A C 1
ATOM 793 O O . GLU A 1 101 ? 27.297 -2.042 -10.426 1.00 70.19 101 GLU A O 1
ATOM 798 N N . ILE A 1 102 ? 29.452 -2.667 -10.629 1.00 66.44 102 ILE A N 1
ATOM 799 C CA . ILE A 1 102 ? 29.992 -1.333 -10.885 1.00 66.44 102 ILE A CA 1
ATOM 800 C C . ILE A 1 102 ? 30.667 -1.378 -12.247 1.00 66.44 102 ILE A C 1
ATOM 802 O O . ILE A 1 102 ? 31.737 -1.961 -12.394 1.00 66.44 102 ILE A O 1
ATOM 806 N N . ASN A 1 103 ? 30.047 -0.731 -13.228 1.00 68.56 103 ASN A N 1
ATOM 807 C CA . ASN A 1 103 ? 30.646 -0.522 -14.540 1.00 68.56 103 ASN A CA 1
ATOM 808 C C . ASN A 1 103 ? 31.188 0.912 -14.606 1.00 68.56 103 ASN A C 1
ATOM 810 O O . ASN A 1 103 ? 30.553 1.833 -14.083 1.00 68.56 103 ASN A O 1
ATOM 814 N N . SER A 1 104 ? 32.335 1.113 -15.260 1.00 65.94 104 SER A N 1
ATOM 815 C CA . SER A 1 104 ? 32.961 2.433 -15.463 1.00 65.94 104 SER A CA 1
ATOM 816 C C . SER A 1 104 ? 31.999 3.441 -16.098 1.00 65.94 104 SER A C 1
ATOM 818 O O . SER A 1 104 ? 31.916 4.588 -15.662 1.00 65.94 104 SER A O 1
ATOM 820 N N . ASP A 1 105 ? 31.199 2.979 -17.059 1.00 63.28 105 ASP A N 1
ATOM 821 C CA . ASP A 1 105 ? 30.194 3.794 -17.749 1.00 63.28 105 ASP A CA 1
ATOM 822 C C . ASP A 1 105 ? 29.027 4.160 -16.821 1.00 63.28 105 ASP A C 1
ATOM 824 O O . ASP A 1 105 ? 28.457 5.248 -16.907 1.00 63.28 105 ASP A O 1
ATOM 828 N N . GLY A 1 106 ? 28.703 3.265 -15.882 1.00 61.31 106 GLY A N 1
ATOM 829 C CA . GLY A 1 106 ? 27.699 3.495 -14.849 1.00 61.31 106 GLY A CA 1
ATOM 830 C C . GLY A 1 106 ? 28.139 4.575 -13.866 1.00 61.31 106 GLY A C 1
ATOM 831 O O . GLY A 1 106 ? 27.349 5.463 -13.562 1.00 61.31 106 GLY A O 1
ATOM 832 N N . LEU A 1 107 ? 29.402 4.557 -13.421 1.00 63.69 107 LEU A N 1
ATOM 833 C CA . LEU A 1 107 ? 29.944 5.574 -12.512 1.00 63.69 107 LEU A CA 1
ATOM 834 C C . LEU A 1 107 ? 29.873 6.981 -13.119 1.00 63.69 107 LEU A C 1
ATOM 836 O O . LEU A 1 107 ? 29.405 7.892 -12.446 1.00 63.69 107 LEU A O 1
ATOM 840 N N . GLN A 1 108 ? 30.239 7.154 -14.394 1.00 60.59 108 GLN A N 1
ATOM 841 C CA . GLN A 1 108 ? 30.186 8.469 -15.050 1.00 60.59 108 GLN A CA 1
ATOM 842 C C . GLN A 1 108 ? 28.752 9.002 -15.227 1.00 60.59 108 GLN A C 1
ATOM 844 O O . GLN A 1 108 ? 28.506 10.192 -15.018 1.00 60.59 108 GLN A O 1
ATOM 849 N N . GLN A 1 109 ? 27.787 8.136 -15.564 1.00 59.22 109 GLN A N 1
ATOM 850 C CA . GLN A 1 109 ? 26.370 8.525 -15.646 1.00 59.22 109 GLN A CA 1
ATOM 851 C C . GLN A 1 109 ? 25.789 8.877 -14.270 1.00 59.22 109 GLN A C 1
ATOM 853 O O . GLN A 1 109 ? 25.000 9.817 -14.145 1.00 59.22 109 GLN A O 1
ATOM 858 N N . ILE A 1 110 ? 26.207 8.153 -13.229 1.00 62.34 110 ILE A N 1
ATOM 859 C CA . ILE A 1 110 ? 25.804 8.380 -11.839 1.00 62.34 110 ILE A CA 1
ATOM 860 C C . ILE A 1 110 ? 26.278 9.765 -11.361 1.00 62.34 110 ILE A C 1
ATOM 862 O O . ILE A 1 110 ? 25.472 10.511 -10.799 1.00 62.34 110 ILE A O 1
ATOM 866 N N . THR A 1 111 ? 27.516 10.164 -11.670 1.00 60.91 111 THR A N 1
ATOM 867 C CA . THR A 1 111 ? 28.069 11.488 -11.322 1.00 60.91 111 THR A CA 1
ATOM 868 C C . THR A 1 111 ? 27.245 12.651 -11.889 1.00 60.91 111 THR A C 1
ATOM 870 O O . THR A 1 111 ? 27.077 13.675 -11.232 1.00 60.91 111 THR A O 1
ATOM 873 N N . GLN A 1 112 ? 26.690 12.500 -13.096 1.00 59.88 112 GLN A N 1
ATOM 874 C CA . GLN A 1 112 ? 25.967 13.574 -13.793 1.00 59.88 112 GLN A CA 1
ATOM 875 C C . GLN A 1 112 ? 24.469 13.653 -13.443 1.00 59.88 112 GLN A C 1
ATOM 877 O O . GLN A 1 112 ? 23.842 14.688 -13.665 1.00 59.88 112 GLN A O 1
ATOM 882 N N . GLN A 1 113 ? 23.872 12.578 -12.913 1.00 58.84 113 GLN A N 1
ATOM 883 C CA . GLN A 1 113 ? 22.411 12.456 -12.754 1.00 58.84 113 GLN A CA 1
ATOM 884 C C . GLN A 1 113 ? 21.916 12.431 -11.296 1.00 58.84 113 GLN A C 1
ATOM 886 O O . GLN A 1 113 ? 20.705 12.391 -11.058 1.00 58.84 113 GLN A O 1
ATOM 891 N N . MET A 1 114 ? 22.809 12.466 -10.303 1.00 61.28 114 MET A N 1
ATOM 892 C CA . MET A 1 114 ? 22.424 12.311 -8.898 1.00 61.28 114 MET A CA 1
ATOM 893 C C . MET A 1 114 ? 21.741 13.551 -8.297 1.00 61.28 114 MET A C 1
ATOM 895 O O . MET A 1 114 ? 22.384 14.533 -7.928 1.00 61.28 114 MET A O 1
ATOM 899 N N . LYS A 1 115 ? 20.422 13.473 -8.077 1.00 61.03 115 LYS A N 1
ATOM 900 C CA . LYS A 1 115 ? 19.657 14.480 -7.314 1.00 61.03 115 LYS A CA 1
ATOM 901 C C . LYS A 1 115 ? 19.928 14.330 -5.821 1.00 61.03 115 LYS A C 1
ATOM 903 O O . LYS A 1 115 ? 19.987 13.188 -5.373 1.00 61.03 115 LYS A O 1
ATOM 908 N N . PRO A 1 116 ? 20.037 15.408 -5.021 1.00 62.12 116 PRO A N 1
ATOM 909 C CA . PRO A 1 116 ? 20.340 15.308 -3.591 1.00 62.12 116 PRO A CA 1
ATOM 910 C C . PRO A 1 116 ? 19.428 14.296 -2.882 1.00 62.12 116 PRO A C 1
ATOM 912 O O . PRO A 1 116 ? 18.251 14.188 -3.221 1.00 62.12 116 PRO A O 1
ATOM 915 N N . VAL A 1 117 ? 19.959 13.567 -1.889 1.00 61.03 117 VAL A N 1
ATOM 916 C CA . VAL A 1 117 ? 19.247 12.492 -1.150 1.00 61.03 117 VAL A CA 1
ATOM 917 C C . VAL A 1 117 ? 17.863 12.945 -0.658 1.00 61.03 117 VAL A C 1
ATOM 919 O O . VAL A 1 117 ? 16.924 12.159 -0.579 1.00 61.03 117 VAL A O 1
ATOM 922 N N . THR A 1 118 ? 17.727 14.233 -0.348 1.00 60.34 118 THR A N 1
ATOM 923 C CA . THR A 1 118 ? 16.497 14.877 0.123 1.00 60.34 118 THR A CA 1
ATOM 924 C C . THR A 1 118 ? 15.423 15.065 -0.955 1.00 60.34 118 THR A C 1
ATOM 926 O O . THR A 1 118 ? 14.253 15.229 -0.610 1.00 60.34 118 THR A O 1
ATOM 929 N N . ALA A 1 119 ? 15.786 15.029 -2.239 1.00 57.94 119 ALA A N 1
ATOM 930 C CA . ALA A 1 119 ? 14.901 15.265 -3.381 1.00 57.94 119 ALA A CA 1
ATOM 931 C C . ALA A 1 119 ? 14.431 13.976 -4.084 1.00 57.94 119 ALA A C 1
ATOM 933 O O . ALA A 1 119 ? 13.561 14.036 -4.957 1.00 57.94 119 ALA A O 1
ATOM 934 N N . GLU A 1 120 ? 14.971 12.808 -3.727 1.00 62.56 120 GLU A N 1
ATOM 935 C CA . GLU A 1 120 ? 14.610 11.537 -4.360 1.00 62.56 120 GLU A CA 1
ATOM 936 C C . GLU A 1 120 ? 13.503 10.790 -3.603 1.00 62.56 120 GLU A C 1
ATOM 938 O O . GLU A 1 120 ? 13.538 10.617 -2.383 1.00 62.56 120 GLU A O 1
ATOM 943 N N . ARG A 1 121 ? 12.511 10.280 -4.348 1.00 63.44 121 ARG A N 1
ATOM 944 C CA . ARG A 1 121 ? 11.603 9.251 -3.820 1.00 63.44 121 ARG A CA 1
ATOM 945 C C . ARG A 1 121 ? 12.397 7.956 -3.643 1.00 63.44 121 ARG A C 1
ATOM 947 O O . ARG A 1 121 ? 13.037 7.501 -4.586 1.00 63.44 121 ARG A O 1
ATOM 954 N N . ARG A 1 122 ? 12.308 7.344 -2.456 1.00 65.25 122 ARG A N 1
ATOM 955 C CA . ARG A 1 122 ? 13.022 6.092 -2.135 1.00 65.25 122 ARG A CA 1
ATOM 956 C C . ARG A 1 122 ? 12.633 4.937 -3.069 1.00 65.25 122 ARG A C 1
ATOM 958 O O . ARG A 1 122 ? 13.511 4.234 -3.556 1.00 65.25 122 ARG A O 1
ATOM 965 N N . PHE A 1 123 ? 11.343 4.785 -3.359 1.00 69.00 123 PHE A N 1
ATOM 966 C CA . PHE A 1 123 ? 10.785 3.761 -4.251 1.00 69.00 123 PHE A CA 1
ATOM 967 C C . PHE A 1 123 ? 9.529 4.299 -4.956 1.00 69.00 123 PHE A C 1
ATOM 969 O O . PHE A 1 123 ? 8.939 5.281 -4.488 1.00 69.00 123 PHE A O 1
ATOM 976 N N . ASN A 1 124 ? 9.129 3.699 -6.085 1.00 73.06 124 ASN A N 1
ATOM 977 C CA . ASN A 1 124 ? 7.894 4.086 -6.790 1.00 73.06 124 ASN A CA 1
ATOM 978 C C . ASN A 1 124 ? 6.719 3.145 -6.478 1.00 73.06 124 ASN A C 1
ATOM 980 O O . ASN A 1 124 ? 5.566 3.581 -6.507 1.00 73.06 124 ASN A O 1
ATOM 984 N N . SER A 1 125 ? 7.008 1.884 -6.153 1.00 74.56 125 SER A N 1
ATOM 985 C CA . SER A 1 125 ? 6.035 0.860 -5.768 1.00 74.56 125 SER A CA 1
ATOM 986 C C . SER A 1 125 ? 6.541 0.031 -4.585 1.00 74.56 125 SER A C 1
ATOM 988 O O . SER A 1 125 ? 7.745 -0.118 -4.397 1.00 74.56 125 SER A O 1
ATOM 990 N N . MET A 1 126 ? 5.639 -0.526 -3.767 1.00 76.44 126 MET A N 1
ATOM 991 C CA . MET A 1 126 ? 6.052 -1.306 -2.588 1.00 76.44 126 MET A CA 1
ATOM 992 C C . MET A 1 126 ? 6.653 -2.679 -2.926 1.00 76.44 126 MET A C 1
ATOM 994 O O . MET A 1 126 ? 7.239 -3.308 -2.046 1.00 76.44 126 MET A O 1
ATOM 998 N N . ILE A 1 127 ? 6.483 -3.158 -4.166 1.00 74.12 127 ILE A N 1
ATOM 999 C CA . ILE A 1 127 ? 7.055 -4.430 -4.632 1.00 74.12 127 ILE A CA 1
ATOM 1000 C C . ILE A 1 127 ? 8.502 -4.285 -5.115 1.00 74.12 127 ILE A C 1
ATOM 1002 O O . ILE A 1 127 ? 9.207 -5.286 -5.221 1.00 74.12 127 ILE A O 1
ATOM 1006 N N . GLU A 1 128 ? 8.952 -3.058 -5.395 1.00 72.81 128 GLU A N 1
ATOM 1007 C CA . GLU A 1 128 ? 10.355 -2.800 -5.706 1.00 72.81 128 GLU A CA 1
ATOM 1008 C C . GLU A 1 128 ? 11.232 -3.209 -4.516 1.00 72.81 128 GLU A C 1
ATOM 1010 O O . GLU A 1 128 ? 10.967 -2.849 -3.365 1.00 72.81 128 GLU A O 1
ATOM 1015 N N . ASN A 1 129 ? 12.304 -3.950 -4.807 1.00 65.94 129 ASN A N 1
ATOM 1016 C CA . ASN A 1 129 ? 13.369 -4.174 -3.837 1.00 65.94 129 ASN A CA 1
ATOM 1017 C C . ASN A 1 129 ? 13.922 -2.825 -3.367 1.00 65.94 129 ASN A C 1
ATOM 1019 O O . ASN A 1 129 ? 13.970 -1.856 -4.134 1.00 65.94 129 ASN A O 1
ATOM 1023 N N . ASP A 1 130 ? 14.367 -2.770 -2.110 1.00 69.00 130 ASP A N 1
ATOM 1024 C CA . ASP A 1 130 ? 15.000 -1.569 -1.576 1.00 69.00 130 ASP A CA 1
ATOM 1025 C C . ASP A 1 130 ? 16.350 -1.337 -2.271 1.00 69.00 130 ASP A C 1
ATOM 1027 O O . ASP A 1 130 ? 17.400 -1.849 -1.887 1.00 69.00 130 ASP A O 1
ATOM 1031 N N . THR A 1 131 ? 16.306 -0.568 -3.355 1.00 69.56 131 THR A N 1
ATOM 1032 C CA . THR A 1 131 ? 17.477 -0.166 -4.141 1.00 69.56 131 THR A CA 1
ATOM 1033 C C . THR A 1 131 ? 18.184 1.038 -3.527 1.00 69.56 131 THR A C 1
ATOM 1035 O O . THR A 1 131 ? 19.219 1.460 -4.044 1.00 69.56 131 THR A O 1
ATOM 1038 N N . ALA A 1 132 ? 17.680 1.588 -2.412 1.00 71.69 132 ALA A N 1
ATOM 1039 C CA . ALA A 1 132 ? 18.302 2.731 -1.755 1.00 71.69 132 ALA A CA 1
ATOM 1040 C C . ALA A 1 132 ? 19.711 2.395 -1.253 1.00 71.69 132 ALA A C 1
ATOM 1042 O O . ALA A 1 132 ? 20.596 3.237 -1.356 1.00 71.69 132 ALA A O 1
ATOM 1043 N N . ALA A 1 133 ? 19.947 1.171 -0.766 1.00 74.62 133 ALA A N 1
ATOM 1044 C CA . ALA A 1 133 ? 21.275 0.741 -0.325 1.00 74.62 133 ALA A CA 1
ATOM 1045 C C . ALA A 1 133 ? 22.299 0.780 -1.474 1.00 74.62 133 ALA A C 1
ATOM 1047 O O . ALA A 1 133 ? 23.349 1.406 -1.338 1.00 74.62 133 ALA A O 1
ATOM 1048 N N . LEU A 1 134 ? 21.951 0.193 -2.624 1.00 75.88 134 LEU A N 1
ATOM 1049 C CA . LEU A 1 134 ? 22.789 0.203 -3.825 1.00 75.88 134 LEU A CA 1
ATOM 1050 C C . LEU A 1 134 ? 23.037 1.631 -4.326 1.00 75.88 134 LEU A C 1
ATOM 1052 O O . LEU A 1 134 ? 24.184 2.007 -4.549 1.00 75.88 134 LEU A O 1
ATOM 1056 N N . ARG A 1 135 ? 21.982 2.448 -4.445 1.00 74.19 135 ARG A N 1
ATOM 1057 C CA . ARG A 1 135 ? 22.103 3.846 -4.892 1.00 74.19 135 ARG A CA 1
ATOM 1058 C C . ARG A 1 135 ? 22.964 4.683 -3.949 1.00 74.19 135 ARG A C 1
ATOM 1060 O O . ARG A 1 135 ? 23.779 5.475 -4.406 1.00 74.19 135 ARG A O 1
ATOM 1067 N N . ASN A 1 136 ? 22.810 4.507 -2.637 1.00 77.56 136 ASN A N 1
ATOM 1068 C CA . ASN A 1 136 ? 23.630 5.210 -1.649 1.00 77.56 136 ASN A CA 1
ATOM 1069 C C . ASN A 1 136 ? 25.099 4.783 -1.734 1.00 77.56 136 ASN A C 1
ATOM 1071 O O . ASN A 1 136 ? 25.983 5.622 -1.587 1.00 77.56 136 ASN A O 1
ATOM 1075 N N . PHE A 1 137 ? 25.364 3.503 -1.996 1.00 79.88 137 PHE A N 1
ATOM 1076 C CA . PHE A 1 137 ? 26.724 3.009 -2.183 1.00 79.88 137 PHE A CA 1
ATOM 1077 C C . PHE A 1 137 ? 27.358 3.552 -3.470 1.00 79.88 137 PHE A C 1
ATOM 1079 O O . PHE A 1 137 ? 28.463 4.084 -3.440 1.00 79.88 137 PHE A O 1
ATOM 1086 N N . GLN A 1 138 ? 26.626 3.507 -4.584 1.00 78.38 138 GLN A N 1
ATOM 1087 C CA . GLN A 1 138 ? 27.021 4.126 -5.851 1.00 78.38 138 GLN A CA 1
ATOM 1088 C C . GLN A 1 138 ? 27.310 5.626 -5.695 1.00 78.38 138 GLN A C 1
ATOM 1090 O O . GLN A 1 138 ? 28.299 6.125 -6.227 1.00 78.38 138 GLN A O 1
ATOM 1095 N N . ARG A 1 139 ? 26.490 6.331 -4.908 1.00 77.81 139 ARG A N 1
ATOM 1096 C CA . ARG A 1 139 ? 26.705 7.735 -4.548 1.00 77.81 139 ARG A CA 1
ATOM 1097 C C . ARG A 1 139 ? 28.009 7.955 -3.798 1.00 77.81 139 ARG A C 1
ATOM 1099 O O . ARG A 1 139 ? 28.763 8.856 -4.147 1.00 77.81 139 ARG A O 1
ATOM 1106 N N . LEU A 1 140 ? 28.265 7.140 -2.780 1.00 82.75 140 LEU A N 1
ATOM 1107 C CA . LEU A 1 140 ? 29.497 7.225 -2.005 1.00 82.75 140 LEU A CA 1
ATOM 1108 C C . LEU A 1 140 ? 30.724 7.018 -2.901 1.00 82.75 140 LEU A C 1
ATOM 1110 O O . LEU A 1 140 ? 31.650 7.818 -2.851 1.00 82.75 140 LEU A O 1
ATOM 1114 N N . LEU A 1 141 ? 30.702 5.993 -3.757 1.00 80.94 141 LEU A N 1
ATOM 1115 C CA . LEU A 1 141 ? 31.795 5.717 -4.689 1.00 80.94 141 LEU A CA 1
ATOM 1116 C C . LEU A 1 141 ? 32.008 6.842 -5.702 1.00 80.94 141 LEU A C 1
ATOM 1118 O O . LEU A 1 141 ? 33.148 7.180 -5.997 1.00 80.94 141 LEU A O 1
ATOM 1122 N N . SER A 1 142 ? 30.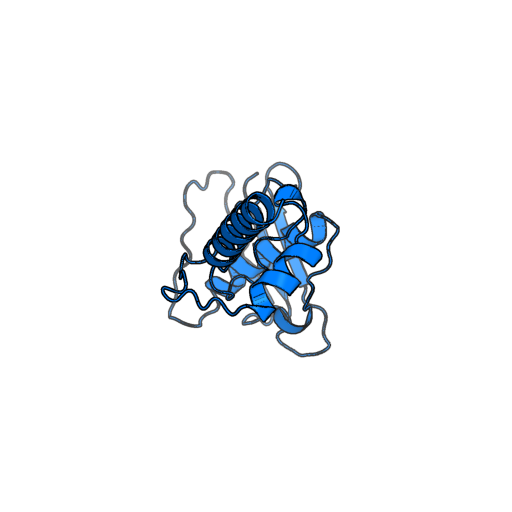928 7.433 -6.214 1.00 77.50 142 SER A N 1
ATOM 1123 C CA . SER A 1 142 ? 31.007 8.587 -7.111 1.00 77.50 142 SER A CA 1
ATOM 1124 C C . SER A 1 142 ? 31.683 9.782 -6.444 1.00 77.50 142 SER A C 1
ATOM 1126 O O . SER A 1 142 ? 32.505 10.428 -7.084 1.00 77.50 142 SER A O 1
ATOM 1128 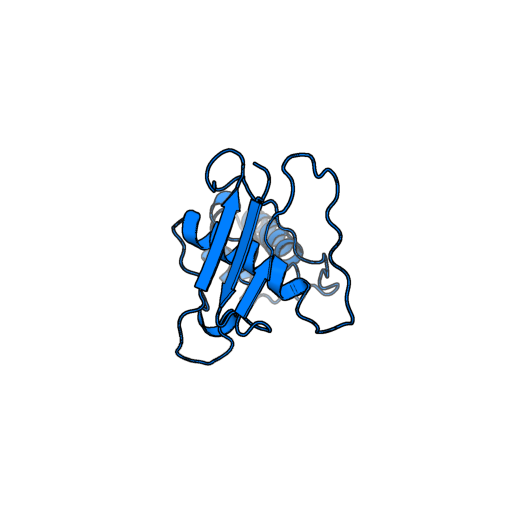N N . ASN A 1 143 ? 31.356 10.069 -5.179 1.00 79.75 143 ASN A N 1
ATOM 1129 C CA . ASN A 1 143 ? 31.987 11.165 -4.440 1.00 79.75 143 ASN A CA 1
ATOM 1130 C C . ASN A 1 143 ? 33.489 10.904 -4.256 1.00 79.75 143 ASN A C 1
ATOM 1132 O O . ASN A 1 143 ? 34.298 11.772 -4.554 1.00 79.75 143 ASN A O 1
ATOM 1136 N N . VAL A 1 144 ? 33.861 9.683 -3.849 1.00 83.69 144 VAL A N 1
ATOM 1137 C CA . VAL A 1 144 ? 35.273 9.284 -3.704 1.00 83.69 144 VAL A CA 1
ATOM 1138 C C . VAL A 1 144 ? 36.018 9.374 -5.040 1.00 83.69 144 VAL A C 1
ATOM 1140 O O . VAL A 1 144 ? 37.156 9.820 -5.087 1.00 83.69 144 VAL A O 1
ATOM 1143 N N . TYR A 1 145 ? 35.386 8.970 -6.143 1.00 80.06 145 TYR A N 1
ATOM 1144 C CA . TYR A 1 145 ? 35.983 9.053 -7.475 1.00 80.06 145 TYR A CA 1
ATOM 1145 C C . TYR A 1 145 ? 36.212 10.501 -7.930 1.00 80.06 145 TYR A C 1
ATOM 1147 O O . TYR A 1 145 ? 37.238 10.779 -8.542 1.00 80.06 145 TYR A O 1
ATOM 1155 N N . GLN A 1 146 ? 35.290 11.423 -7.623 1.00 76.38 146 GLN A N 1
ATOM 1156 C CA . GLN A 1 146 ? 35.484 12.851 -7.897 1.00 76.38 146 GLN A CA 1
ATOM 1157 C C . GLN A 1 146 ? 36.662 13.422 -7.100 1.00 76.38 146 GLN A C 1
ATOM 1159 O O . GLN A 1 146 ? 37.515 14.073 -7.690 1.00 76.38 146 GLN A O 1
ATOM 1164 N N . GLU A 1 147 ? 36.753 13.104 -5.804 1.00 82.69 147 GLU A N 1
ATOM 1165 C CA . GLU A 1 147 ? 37.862 13.540 -4.939 1.00 82.69 147 GLU A CA 1
ATOM 1166 C C . GLU A 1 147 ? 39.234 12.998 -5.374 1.00 82.69 147 GLU A C 1
ATOM 1168 O O . GLU A 1 147 ? 40.251 13.588 -5.033 1.00 82.69 147 GLU A O 1
ATOM 1173 N N . LEU A 1 148 ? 39.288 11.868 -6.089 1.00 80.50 148 LEU A N 1
ATOM 1174 C CA . LEU A 1 148 ? 40.545 11.270 -6.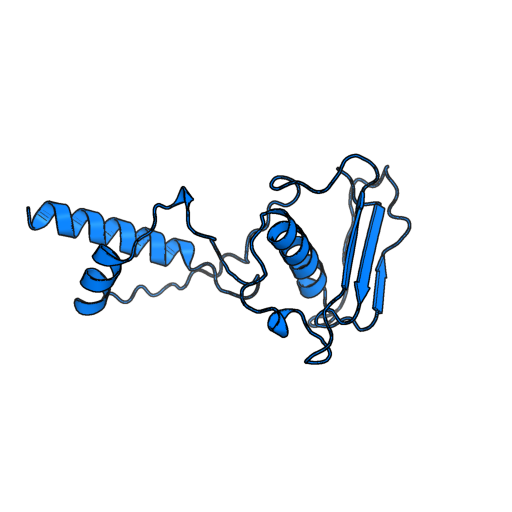561 1.00 80.50 148 LEU A CA 1
ATOM 1175 C C . LEU A 1 148 ? 41.023 11.810 -7.919 1.00 80.50 148 LEU A C 1
ATOM 1177 O O . LEU A 1 148 ? 42.159 11.529 -8.302 1.00 80.50 148 LEU A O 1
ATOM 1181 N N . ILE A 1 149 ? 40.156 12.485 -8.679 1.00 75.38 149 ILE A N 1
ATOM 1182 C CA . ILE A 1 149 ? 40.464 13.006 -10.024 1.00 75.38 149 ILE A CA 1
ATOM 1183 C C . ILE A 1 149 ? 40.709 14.519 -10.020 1.00 75.38 149 ILE A C 1
ATOM 1185 O O . ILE A 1 149 ? 41.379 15.013 -10.929 1.00 75.38 149 ILE A O 1
ATOM 1189 N N . GLU A 1 150 ? 40.187 15.234 -9.022 1.00 55.81 150 GLU A N 1
ATOM 1190 C CA . GLU A 1 150 ? 40.599 16.608 -8.689 1.00 55.81 150 GLU A CA 1
ATOM 1191 C C . GLU A 1 150 ? 41.969 16.643 -7.992 1.00 55.81 150 GLU A C 1
ATOM 1193 O O . GLU A 1 150 ? 42.736 17.590 -8.288 1.00 55.81 150 GLU A O 1
#

Mean predicted aligned error: 8.82 Å